Protein AF-A0A9Q2LEX9-F1 (afdb_monomer_lite)

Foldseek 3Di:
DPPPFWPDWDKDKDWDQDPVGIWIKMWIWTHGPPPDIDIAIDGPPPVVVVGDD

Secondary structure (DSSP, 8-state):
---TT--EEEEEEEEEEETTEEEEEEEEEEEETTTEEEEEEE--TT-GGGS--

Structure (mmCIF, N/CA/C/O backbone):
data_AF-A0A9Q2LEX9-F1
#
_entry.id   AF-A0A9Q2LEX9-F1
#
loop_
_atom_site.group_PDB
_atom_site.id
_atom_site.type_symbol
_atom_site.label_atom_id
_atom_site.label_alt_id
_atom_site.label_comp_id
_atom_site.label_asym_id
_atom_site.label_entity_id
_atom_site.label_seq_id
_atom_site.pdbx_PDB_ins_code
_atom_site.Cartn_x
_atom_site.Cartn_y
_atom_site.Cartn_z
_atom_site.occupancy
_atom_site.B_iso_or_equiv
_atom_site.auth_seq_id
_atom_site.auth_co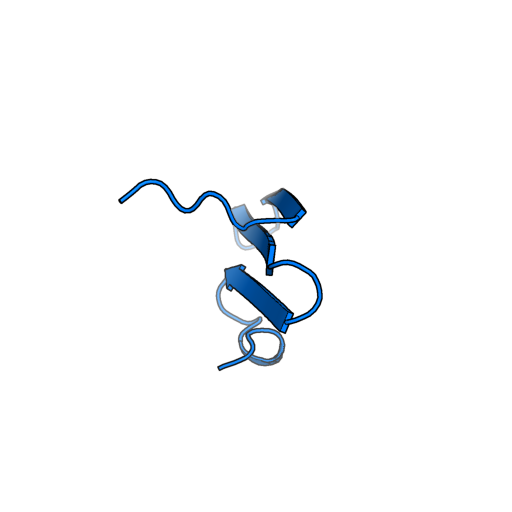mp_id
_atom_site.auth_asym_id
_atom_site.auth_atom_id
_atom_site.pdbx_PDB_model_num
ATOM 1 N N . MET A 1 1 ? -12.961 17.180 9.583 1.00 44.59 1 MET A N 1
ATOM 2 C CA . MET A 1 1 ? -13.017 16.105 10.598 1.00 44.59 1 MET A CA 1
ATOM 3 C C . MET A 1 1 ? -11.740 15.291 10.505 1.00 44.59 1 MET A C 1
ATOM 5 O O . MET A 1 1 ? -11.509 14.660 9.485 1.00 44.59 1 MET A O 1
ATOM 9 N N . THR A 1 2 ? -10.876 15.356 11.513 1.00 47.19 2 THR A N 1
ATOM 10 C CA . THR A 1 2 ? -9.654 14.546 11.593 1.00 47.19 2 THR A CA 1
ATOM 11 C C . THR A 1 2 ? -10.035 13.118 11.982 1.00 47.19 2 THR A C 1
ATOM 13 O O . THR A 1 2 ? -10.588 12.889 13.057 1.00 47.19 2 THR A O 1
ATOM 16 N N . LEU A 1 3 ? -9.793 12.157 11.088 1.00 52.06 3 LEU A N 1
ATOM 17 C CA . LEU A 1 3 ? -10.128 10.750 11.300 1.00 52.06 3 LEU A CA 1
ATOM 18 C C . LEU A 1 3 ? -9.225 10.167 12.405 1.00 52.06 3 LEU A C 1
ATOM 20 O O . LEU A 1 3 ? -8.135 9.674 12.142 1.00 52.06 3 LEU A O 1
ATOM 24 N N . ARG A 1 4 ? -9.677 10.219 13.662 1.00 55.72 4 ARG A N 1
ATOM 25 C CA . ARG A 1 4 ? -8.996 9.658 14.850 1.00 55.72 4 ARG A CA 1
ATOM 26 C C . ARG A 1 4 ? -9.046 8.116 14.933 1.00 55.72 4 ARG A C 1
ATOM 28 O O . ARG A 1 4 ? -8.914 7.561 16.015 1.00 55.72 4 ARG A O 1
ATOM 35 N N . SER A 1 5 ? -9.269 7.416 13.818 1.00 69.31 5 SER A N 1
ATOM 36 C CA . SER A 1 5 ? -9.624 5.987 13.814 1.00 69.31 5 SER A CA 1
ATOM 37 C C . SER A 1 5 ? -8.776 5.102 12.884 1.00 69.31 5 SER A C 1
ATOM 39 O O . SER A 1 5 ? -9.166 3.961 12.651 1.00 69.31 5 SER A O 1
ATOM 41 N N . MET A 1 6 ? -7.647 5.571 12.340 1.00 80.00 6 MET A N 1
ATOM 42 C CA . MET A 1 6 ? -6.714 4.676 11.633 1.00 80.00 6 MET A CA 1
ATOM 43 C C . MET A 1 6 ? -5.791 3.970 12.631 1.00 80.00 6 MET A C 1
ATOM 45 O O . MET A 1 6 ? -5.166 4.624 13.461 1.00 80.00 6 MET A O 1
ATOM 49 N N . THR A 1 7 ? -5.709 2.644 12.539 1.00 88.50 7 THR A N 1
ATOM 50 C CA . THR A 1 7 ? -4.809 1.808 13.357 1.00 88.50 7 THR A CA 1
ATOM 51 C C . THR A 1 7 ? -3.512 1.511 12.629 1.00 88.50 7 THR A C 1
ATOM 53 O O . THR A 1 7 ? -2.481 1.338 13.267 1.00 88.50 7 THR A O 1
ATOM 56 N N . GLY A 1 8 ? -3.552 1.459 11.298 1.00 88.69 8 GLY A N 1
ATOM 57 C CA . GLY A 1 8 ? -2.391 1.162 10.478 1.00 88.69 8 GLY A CA 1
ATOM 58 C C . GLY A 1 8 ? -2.388 1.999 9.213 1.00 88.69 8 GLY A C 1
ATOM 59 O O . GLY A 1 8 ? -3.418 2.174 8.563 1.00 88.69 8 GLY A O 1
ATOM 60 N N . PHE A 1 9 ? -1.207 2.500 8.880 1.00 91.69 9 PHE A N 1
ATOM 61 C CA . PHE A 1 9 ? -0.911 3.143 7.613 1.00 91.69 9 PHE A CA 1
ATOM 62 C C . PHE A 1 9 ? 0.431 2.612 7.117 1.00 91.69 9 PHE A C 1
ATOM 64 O O . PHE A 1 9 ? 1.409 2.624 7.865 1.00 91.69 9 PHE A O 1
ATOM 71 N N . ALA A 1 10 ? 0.476 2.162 5.869 1.00 93.00 10 ALA A N 1
ATOM 72 C CA . ALA A 1 10 ? 1.713 1.823 5.185 1.00 93.00 10 ALA A CA 1
ATOM 73 C C . ALA A 1 10 ? 1.642 2.328 3.747 1.00 93.00 10 ALA A C 1
ATOM 75 O O . ALA A 1 10 ? 0.632 2.151 3.070 1.00 93.00 10 ALA A O 1
ATOM 76 N N . ARG A 1 11 ? 2.727 2.938 3.277 1.00 94.25 11 ARG A N 1
ATOM 77 C CA . ARG A 1 11 ? 2.885 3.326 1.880 1.00 94.25 11 ARG A CA 1
ATOM 78 C C . ARG A 1 11 ? 4.250 2.884 1.394 1.00 94.25 11 ARG A C 1
ATOM 80 O O . ARG A 1 11 ? 5.249 3.111 2.074 1.00 94.25 11 ARG A O 1
ATOM 87 N N . HIS A 1 12 ? 4.274 2.276 0.221 1.00 94.88 12 HIS A N 1
ATOM 88 C CA . HIS A 1 12 ? 5.500 1.944 -0.477 1.00 94.88 12 HIS A CA 1
ATOM 89 C C . HIS A 1 12 ? 5.378 2.390 -1.924 1.00 94.88 12 HIS A C 1
ATOM 91 O O . HIS A 1 12 ? 4.351 2.177 -2.560 1.00 94.88 12 HIS A O 1
ATOM 97 N N . GLU A 1 13 ? 6.416 3.028 -2.435 1.00 94.69 13 GLU A N 1
ATOM 98 C CA . GLU A 1 13 ? 6.482 3.476 -3.816 1.00 94.69 13 GLU A CA 1
ATOM 99 C C . GLU A 1 13 ? 7.831 3.103 -4.402 1.00 94.69 13 GLU A C 1
ATOM 101 O O . GLU A 1 13 ? 8.816 2.936 -3.679 1.00 94.69 13 GLU A O 1
ATOM 106 N N . GLY A 1 14 ? 7.850 2.940 -5.716 1.00 93.56 14 GLY A N 1
ATOM 107 C CA . GLY A 1 14 ? 9.041 2.536 -6.427 1.00 93.56 14 GLY A CA 1
ATOM 108 C C . GLY A 1 14 ? 9.047 3.055 -7.847 1.00 93.56 14 GLY A C 1
ATOM 109 O O . GLY A 1 14 ? 8.016 3.411 -8.430 1.00 93.56 14 GLY A O 1
ATOM 110 N N . THR A 1 15 ? 10.257 3.115 -8.382 1.00 94.31 15 THR A N 1
ATOM 111 C CA . THR A 1 15 ? 10.519 3.460 -9.768 1.00 94.31 15 THR A CA 1
ATOM 112 C C . THR A 1 15 ? 11.421 2.405 -10.377 1.00 94.31 15 THR A C 1
ATOM 114 O O . THR A 1 15 ? 12.312 1.886 -9.705 1.00 94.31 15 THR A O 1
ATOM 117 N N . PHE A 1 16 ? 11.212 2.109 -11.651 1.00 91.88 16 PHE A N 1
ATOM 118 C CA . PHE A 1 16 ? 12.057 1.196 -12.404 1.00 91.88 16 PHE A CA 1
ATOM 119 C C . PHE A 1 16 ? 12.322 1.787 -13.781 1.00 91.88 16 PHE A C 1
ATOM 121 O O . PHE A 1 16 ? 11.380 2.117 -14.497 1.00 91.88 16 PHE A O 1
ATOM 128 N N . ASP A 1 17 ? 13.594 1.923 -14.139 1.00 93.12 17 ASP A N 1
ATOM 129 C CA . ASP A 1 17 ? 13.998 2.374 -15.466 1.00 93.12 17 ASP A CA 1
ATOM 130 C C . ASP A 1 17 ? 14.242 1.141 -16.343 1.00 93.12 17 ASP A C 1
ATOM 132 O O . ASP A 1 17 ? 15.214 0.407 -16.158 1.00 93.12 17 ASP A O 1
ATOM 136 N N . GLY A 1 18 ? 13.314 0.887 -17.266 1.00 86.38 18 GLY A N 1
ATOM 137 C CA . GLY A 1 18 ? 13.352 -0.232 -18.201 1.00 86.38 18 GLY A CA 1
ATOM 138 C C . GLY A 1 18 ? 13.630 0.209 -19.636 1.00 86.38 18 GLY A C 1
ATOM 139 O O . GLY A 1 18 ? 13.733 1.394 -19.950 1.00 86.38 18 GLY A O 1
ATOM 140 N N . GLN A 1 19 ? 13.711 -0.766 -20.542 1.00 86.19 19 GLN A N 1
ATOM 141 C CA . GLN A 1 19 ? 13.921 -0.504 -21.972 1.00 86.19 19 GLN A CA 1
ATOM 142 C C . GLN A 1 19 ? 12.781 0.312 -22.603 1.00 86.19 19 GLN A C 1
ATOM 144 O O . GLN A 1 19 ? 13.026 1.090 -23.519 1.00 86.19 19 GLN A O 1
ATOM 149 N N . GLU A 1 20 ? 11.557 0.178 -22.087 1.00 83.44 20 GLU A N 1
ATOM 150 C CA . GLU A 1 20 ? 10.375 0.915 -22.558 1.00 83.44 20 GLU A CA 1
ATOM 151 C C . GLU A 1 20 ? 10.148 2.251 -21.828 1.00 83.44 20 GLU A C 1
ATOM 153 O O . GLU A 1 20 ? 9.126 2.909 -22.013 1.00 83.44 20 GLU A O 1
ATOM 158 N N . GLY A 1 21 ? 11.111 2.679 -21.008 1.00 86.44 21 GLY A N 1
ATOM 159 C CA . GLY A 1 21 ? 11.058 3.926 -20.253 1.00 86.44 21 GLY A CA 1
ATOM 160 C C . GLY A 1 21 ? 10.925 3.715 -18.747 1.00 86.44 21 GLY A C 1
ATOM 161 O O . GLY A 1 21 ? 11.192 2.638 -18.213 1.00 86.44 21 GLY A O 1
ATOM 162 N N . GLN A 1 22 ? 10.547 4.786 -18.049 1.00 90.06 22 GLN A N 1
ATOM 163 C CA . GLN A 1 22 ? 10.462 4.801 -16.593 1.00 90.06 22 GLN A CA 1
ATOM 164 C C . GLN A 1 22 ? 9.067 4.409 -16.111 1.00 90.06 22 GLN A C 1
ATOM 166 O O . GLN A 1 22 ? 8.067 5.057 -16.425 1.00 90.06 22 GLN A O 1
ATOM 171 N N . TRP A 1 23 ? 9.016 3.395 -15.261 1.00 91.56 23 TRP A N 1
ATOM 172 C CA . TRP A 1 23 ? 7.819 2.965 -14.558 1.00 91.56 23 TRP A CA 1
ATOM 173 C C . TRP A 1 23 ? 7.793 3.524 -13.148 1.00 91.56 23 TRP A C 1
ATOM 175 O O . TRP A 1 23 ? 8.826 3.657 -12.491 1.00 91.56 23 TRP A O 1
ATOM 185 N N . ARG A 1 24 ? 6.589 3.846 -12.676 1.00 91.50 24 ARG A N 1
ATOM 186 C CA . ARG A 1 24 ? 6.345 4.311 -11.313 1.00 91.50 24 ARG A CA 1
ATOM 187 C C . ARG A 1 24 ? 5.114 3.618 -10.765 1.00 91.50 24 ARG A C 1
ATOM 189 O O . ARG A 1 24 ? 4.113 3.510 -11.469 1.00 91.50 24 ARG A O 1
ATOM 196 N N . TRP A 1 25 ? 5.184 3.197 -9.513 1.00 92.00 25 TRP A N 1
ATOM 197 C CA . TRP A 1 25 ? 4.050 2.611 -8.810 1.00 92.00 25 TRP A CA 1
ATOM 198 C C . TRP A 1 25 ? 4.024 3.055 -7.356 1.00 92.00 25 TRP A C 1
ATOM 200 O O . TRP A 1 25 ? 5.041 3.469 -6.793 1.00 92.00 25 TRP A O 1
ATOM 210 N N . TYR A 1 26 ? 2.857 2.927 -6.733 1.00 92.75 26 TYR A N 1
ATOM 211 C CA . TYR A 1 26 ? 2.753 2.957 -5.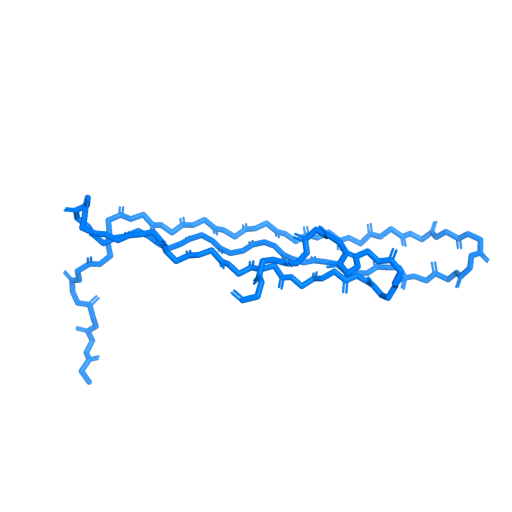282 1.00 92.75 26 TYR A CA 1
ATOM 212 C C . TYR A 1 26 ? 1.642 2.043 -4.790 1.00 92.75 26 TYR A C 1
ATOM 214 O O . TYR A 1 26 ? 0.634 1.836 -5.471 1.00 92.75 26 TYR A O 1
ATOM 222 N N . TRP A 1 27 ? 1.831 1.548 -3.573 1.00 91.44 27 TRP A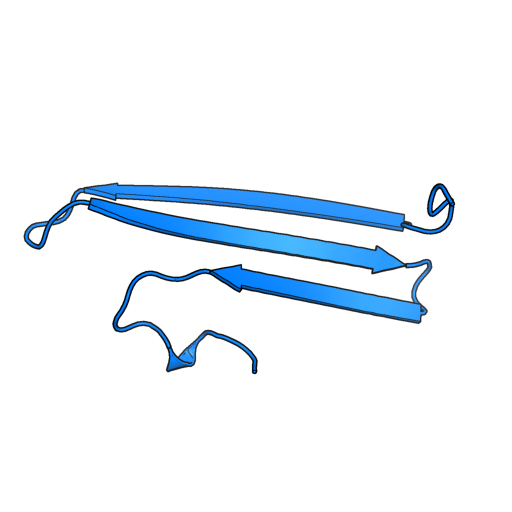 N 1
ATOM 223 C CA . TRP A 1 27 ? 0.849 0.819 -2.789 1.00 91.44 27 TRP A CA 1
ATOM 224 C C . TRP A 1 27 ? 0.604 1.600 -1.503 1.00 91.44 27 TRP A C 1
ATOM 226 O O . TRP A 1 27 ? 1.550 2.023 -0.835 1.00 91.44 27 TRP A O 1
ATOM 236 N N . GLU A 1 28 ? -0.659 1.801 -1.155 1.00 93.50 28 GLU A N 1
ATOM 237 C CA . GLU A 1 28 ? -1.072 2.447 0.086 1.00 93.50 28 GLU A CA 1
ATOM 238 C C . GLU A 1 28 ? -2.096 1.565 0.794 1.00 93.50 28 GLU A C 1
ATOM 240 O O . GLU A 1 28 ? -3.099 1.166 0.209 1.00 93.50 28 GLU A O 1
ATOM 245 N N . LEU A 1 29 ? -1.822 1.240 2.054 1.00 92.31 29 LEU A N 1
ATOM 246 C CA . LEU A 1 29 ? -2.661 0.404 2.897 1.00 92.31 29 LEU A CA 1
ATOM 247 C C . LEU A 1 29 ? -3.091 1.212 4.111 1.00 92.31 29 LEU A C 1
ATOM 249 O O . LEU A 1 29 ? -2.262 1.787 4.824 1.00 92.31 29 LEU A O 1
ATOM 253 N N . ARG A 1 30 ? -4.394 1.222 4.370 1.00 91.69 30 ARG A N 1
ATOM 254 C CA . ARG A 1 30 ? -5.007 1.960 5.473 1.00 91.69 30 ARG A CA 1
ATOM 255 C C . ARG A 1 30 ? -5.958 1.041 6.214 1.00 91.69 30 ARG A C 1
ATOM 257 O O . ARG A 1 30 ? -6.894 0.514 5.624 1.00 91.69 30 ARG A O 1
ATOM 264 N N . SER A 1 31 ? -5.742 0.850 7.510 1.00 90.88 31 SER A N 1
ATOM 265 C CA . SER A 1 31 ? -6.608 0.018 8.345 1.00 90.88 31 SER A CA 1
ATOM 266 C C . SER A 1 31 ? -7.270 0.820 9.461 1.00 90.88 31 SER A C 1
ATOM 268 O O . SER A 1 31 ? -6.687 1.749 10.025 1.00 90.88 31 SER A O 1
ATOM 270 N N . VAL A 1 32 ? -8.508 0.456 9.795 1.00 90.31 32 VAL A N 1
ATOM 271 C CA . VAL A 1 32 ? -9.342 1.154 10.786 1.00 90.31 32 VAL A CA 1
ATOM 272 C C . VAL A 1 32 ? -9.795 0.164 11.847 1.00 90.31 32 VAL A C 1
ATOM 274 O O . VAL A 1 32 ? -10.787 -0.527 11.655 1.00 90.31 32 VAL A O 1
ATOM 277 N N . ASN A 1 33 ? -9.080 0.086 12.967 1.00 86.12 33 ASN A N 1
ATOM 278 C CA . ASN A 1 33 ? -9.418 -0.672 14.182 1.00 86.12 33 ASN A CA 1
ATOM 279 C C . ASN A 1 33 ? -9.998 -2.077 13.916 1.00 86.12 33 ASN A C 1
ATOM 281 O O . ASN A 1 33 ? -10.986 -2.465 14.534 1.00 86.12 33 ASN A O 1
ATOM 285 N N . GLY A 1 34 ? -9.432 -2.813 12.952 1.00 77.19 34 GLY A N 1
ATOM 286 C CA . GLY A 1 34 ? -9.893 -4.155 12.561 1.00 77.19 34 GLY A CA 1
ATOM 287 C C . GLY A 1 34 ? -11.244 -4.213 11.831 1.00 77.19 34 GLY A C 1
ATOM 288 O O . GLY A 1 34 ? -11.724 -5.301 11.539 1.00 77.19 34 GLY A O 1
ATOM 289 N N . LYS A 1 35 ? -11.865 -3.067 11.530 1.00 84.62 35 LYS A N 1
ATOM 290 C CA . LYS A 1 35 ? -13.168 -2.959 10.850 1.00 84.62 35 LYS A CA 1
ATOM 291 C C . LYS A 1 35 ? -13.062 -2.851 9.336 1.00 84.62 35 LYS A C 1
ATOM 293 O O . LYS A 1 35 ? -14.011 -3.182 8.638 1.00 84.62 35 LYS A O 1
ATOM 298 N N . GLY A 1 36 ? -11.946 -2.335 8.837 1.00 86.06 36 GLY A N 1
ATOM 299 C CA . GLY A 1 36 ? -11.754 -2.116 7.413 1.00 86.06 36 GLY A CA 1
ATOM 300 C C . GLY A 1 36 ? -10.282 -2.043 7.057 1.00 86.06 36 GLY A C 1
ATOM 301 O O . GLY A 1 36 ? -9.468 -1.561 7.852 1.00 86.06 36 GLY A O 1
ATOM 302 N N . LEU A 1 37 ? -9.983 -2.529 5.858 1.00 89.06 37 LEU A N 1
ATOM 303 C CA . LEU A 1 37 ? -8.704 -2.401 5.185 1.00 89.06 37 LEU A CA 1
ATOM 304 C C . LEU A 1 37 ? -8.990 -1.801 3.807 1.00 89.06 37 LEU A C 1
ATOM 306 O O . LEU A 1 37 ? -9.660 -2.418 2.988 1.00 89.06 37 LEU A O 1
ATOM 310 N N . ASP A 1 38 ? -8.524 -0.579 3.600 1.00 89.75 38 ASP A N 1
ATOM 311 C CA . ASP A 1 38 ? -8.535 0.115 2.317 1.00 89.75 38 ASP A CA 1
ATOM 312 C C . ASP A 1 38 ? -7.143 -0.059 1.713 1.00 89.75 38 ASP A C 1
ATOM 314 O O . ASP A 1 38 ? -6.134 0.267 2.350 1.00 89.75 38 ASP A O 1
ATOM 318 N N . ILE A 1 39 ? -7.097 -0.648 0.522 1.00 89.75 39 ILE A N 1
ATOM 319 C CA . ILE A 1 39 ? -5.865 -0.857 -0.224 1.00 89.75 39 ILE A CA 1
ATOM 320 C C . ILE A 1 39 ? -6.001 -0.121 -1.544 1.00 89.75 39 ILE A C 1
ATOM 322 O O . ILE A 1 39 ? -6.989 -0.290 -2.252 1.00 89.75 39 ILE A O 1
ATOM 326 N N . ARG A 1 40 ? -5.005 0.698 -1.865 1.00 89.00 40 ARG A N 1
ATOM 327 C CA . ARG A 1 40 ? -4.920 1.416 -3.132 1.00 89.00 40 ARG A CA 1
ATOM 328 C C . ARG A 1 40 ? -3.638 1.042 -3.832 1.00 89.00 40 ARG A C 1
ATOM 330 O O . ARG A 1 40 ? -2.552 1.187 -3.263 1.00 89.00 40 ARG A O 1
ATOM 337 N N . PHE A 1 41 ? -3.780 0.635 -5.080 1.00 88.75 41 PHE A N 1
ATOM 338 C CA . PHE A 1 41 ? -2.673 0.389 -5.978 1.00 88.75 41 PHE A CA 1
ATOM 339 C C . PHE A 1 41 ? -2.712 1.428 -7.089 1.00 88.75 41 PHE A C 1
ATOM 341 O O . PHE A 1 41 ? -3.766 1.898 -7.502 1.00 88.75 41 PHE A O 1
ATOM 348 N N . ARG A 1 42 ? -1.536 1.846 -7.540 1.00 88.31 42 ARG A N 1
ATOM 349 C CA . ARG A 1 42 ? -1.406 2.526 -8.820 1.00 88.31 42 ARG A CA 1
ATOM 350 C C . ARG A 1 42 ? -0.239 1.903 -9.539 1.00 88.31 42 ARG A C 1
ATOM 352 O O . ARG A 1 42 ? 0.901 2.051 -9.094 1.00 88.31 42 ARG A O 1
ATOM 359 N N . MET A 1 43 ? -0.548 1.208 -10.620 1.00 88.06 43 MET A N 1
ATOM 360 C CA . MET A 1 43 ? 0.436 0.513 -11.430 1.00 88.06 43 MET A CA 1
ATOM 361 C C . MET A 1 43 ? 0.692 1.259 -12.746 1.00 88.06 43 MET A C 1
ATOM 363 O O . MET A 1 43 ? -0.131 2.079 -13.169 1.00 88.06 43 MET A O 1
ATOM 367 N N . PRO A 1 44 ? 1.839 1.008 -13.396 1.00 87.69 44 PRO A N 1
ATOM 368 C CA . PRO A 1 44 ? 2.039 1.374 -14.790 1.00 87.69 44 PRO A CA 1
ATOM 369 C C . PRO A 1 44 ? 1.002 0.692 -15.693 1.00 87.69 44 PRO A C 1
ATOM 371 O O . PRO A 1 44 ? 0.464 -0.361 -15.350 1.00 87.69 44 PRO A O 1
ATOM 374 N N . SER A 1 45 ? 0.773 1.271 -16.872 1.00 84.19 45 SER A N 1
ATOM 375 C CA . SER A 1 45 ? -0.033 0.641 -17.923 1.00 84.19 45 SER A CA 1
ATOM 376 C C . SER A 1 45 ? 0.504 -0.750 -18.273 1.00 84.19 45 SER A C 1
ATOM 378 O O . SER A 1 45 ? 1.720 -0.921 -18.379 1.00 84.19 45 SER A O 1
ATOM 380 N N . GLY A 1 46 ? -0.388 -1.715 -18.486 1.00 85.12 46 GLY A N 1
ATOM 381 C CA . GLY A 1 46 ? -0.065 -3.120 -18.754 1.00 85.12 46 GLY A CA 1
ATOM 382 C C . GLY A 1 46 ? -0.117 -4.035 -17.524 1.00 85.12 46 GLY A C 1
ATOM 383 O O . GLY A 1 46 ? 0.083 -5.242 -17.658 1.00 85.12 46 GLY A O 1
ATOM 384 N N . PHE A 1 47 ? -0.384 -3.488 -16.334 1.00 84.44 47 PHE A N 1
ATOM 385 C CA . PHE A 1 47 ? -0.511 -4.231 -15.072 1.00 84.44 47 PHE A CA 1
ATOM 386 C C . PHE A 1 47 ? -1.914 -4.119 -14.451 1.00 84.44 47 PHE A C 1
ATOM 388 O O . PHE A 1 47 ? -2.083 -4.309 -13.247 1.00 84.44 47 PHE A O 1
ATOM 395 N N . GLU A 1 48 ? -2.930 -3.839 -15.266 1.00 83.69 48 GLU A N 1
ATOM 396 C CA . GLU A 1 48 ? -4.316 -3.612 -14.833 1.00 83.69 48 GLU A CA 1
ATOM 397 C C . GLU A 1 48 ? -4.908 -4.830 -14.115 1.00 83.69 48 GLU A C 1
ATOM 399 O O . GLU A 1 48 ? -5.712 -4.681 -13.207 1.00 83.69 48 GLU A O 1
ATOM 404 N N . ALA A 1 49 ? -4.455 -6.043 -14.449 1.00 81.88 49 ALA A N 1
ATOM 405 C CA . ALA A 1 49 ? -4.903 -7.277 -13.800 1.00 81.88 49 ALA A CA 1
ATOM 406 C C . ALA A 1 49 ? -4.570 -7.358 -12.294 1.00 81.88 49 ALA A C 1
ATOM 408 O O . ALA A 1 49 ? -5.067 -8.249 -11.607 1.00 81.88 49 ALA A O 1
ATOM 409 N N . ILE A 1 50 ? -3.695 -6.481 -11.792 1.00 77.00 50 ILE A N 1
ATOM 410 C CA . ILE A 1 50 ? -3.280 -6.420 -10.383 1.00 77.00 50 ILE A CA 1
ATOM 411 C C . ILE A 1 50 ? -3.986 -5.260 -9.655 1.00 77.00 50 ILE A C 1
ATOM 413 O O . ILE A 1 50 ? -3.880 -5.1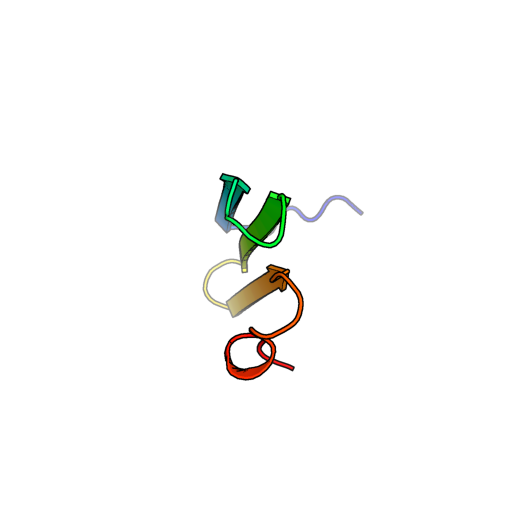58 -8.435 1.00 77.00 50 ILE A O 1
ATOM 417 N N . ASP A 1 51 ? -4.708 -4.395 -10.372 1.00 71.06 51 ASP A N 1
ATOM 418 C CA . ASP A 1 51 ? -5.475 -3.303 -9.77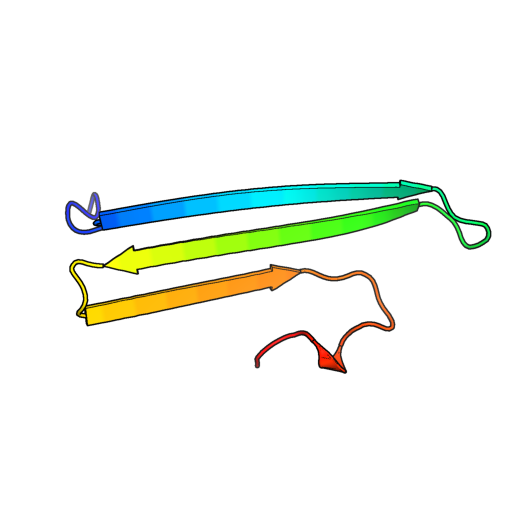6 1.00 71.06 51 ASP A CA 1
ATOM 419 C C . ASP A 1 51 ? -6.828 -3.852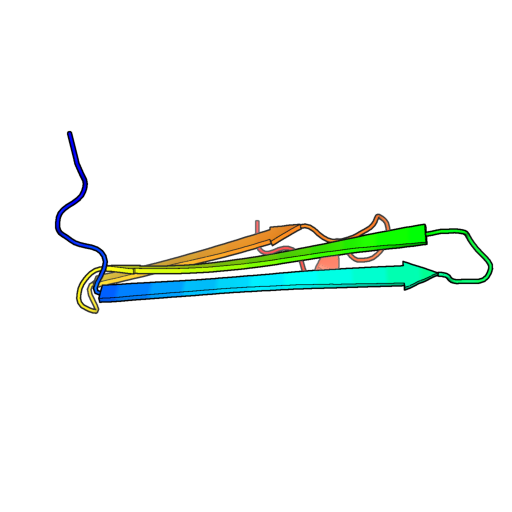 -9.276 1.00 71.06 51 ASP A C 1
ATOM 421 O O . ASP A 1 51 ? -7.609 -4.365 -10.079 1.00 71.06 51 ASP A O 1
ATOM 425 N N . PRO A 1 52 ? -7.105 -3.854 -7.959 1.00 63.94 52 PRO A N 1
ATOM 426 C CA . PRO A 1 52 ? -8.413 -4.231 -7.451 1.00 63.94 52 PRO A CA 1
ATOM 427 C C . PRO A 1 52 ? -9.392 -3.083 -7.725 1.00 63.94 52 PRO A C 1
ATOM 429 O O . PRO A 1 52 ? -9.210 -1.994 -7.183 1.00 63.94 52 PRO A O 1
ATOM 432 N N . ASP A 1 53 ? -10.398 -3.341 -8.565 1.00 58.94 53 ASP A N 1
ATOM 433 C CA . ASP A 1 53 ? -11.514 -2.420 -8.861 1.00 58.94 53 ASP A CA 1
ATOM 434 C C . ASP A 1 53 ? -12.109 -1.732 -7.610 1.00 58.94 53 ASP A C 1
ATOM 436 O O . ASP A 1 53 ? -12.340 -2.422 -6.582 1.00 58.94 53 ASP A O 1
#

pLDDT: mean 84.01, std 12.28, range [44.59, 94.88]

Sequence (53 aa):
MTLRSMTGFARHEGTFDGQEGQWRWYWELRSVNGKGLDIRFRMPSGFEAIDPD

Radius of gyration: 14.35 Å; chains: 1; bounding box: 27×23×37 Å